Protein AF-A0A9E2U6V6-F1 (afdb_monomer)

Nearest PDB structures (foldseek):
  2zzi-assembly1_A  TM=6.649E-01  e=5.339E-06  Thermus thermophilus HB8
  6cqs-assembly1_A  TM=6.824E-01  e=3.910E-05  Sediminispirochaeta smaragdinae DSM 11293
  3f9o-assembly1_A  TM=6.662E-01  e=7.925E-05  Aeromonas hydrophila
  3fai-assembly1_A  TM=6.868E-01  e=2.077E-04  Aeromonas hydrophila
  4bp0-assembly1_A  TM=6.871E-01  e=2.077E-04  Pseudomonas aeruginosa

Solvent-accessible surface area (backbone atoms only — not comparable to full-atom values): 8794 Å² total; per-residue (Å²): 118,48,77,81,46,98,54,32,34,38,42,67,21,70,45,91,84,59,54,95,86,51,95,63,74,53,60,32,34,23,39,39,38,51,56,90,96,45,32,37,30,35,37,36,40,56,89,66,77,93,54,71,30,32,40,60,27,31,85,83,41,40,73,40,43,79,77,66,83,48,54,74,49,92,67,71,58,89,77,44,44,81,38,69,26,48,51,95,75,26,31,26,37,41,28,72,92,70,28,27,34,39,34,33,83,51,28,39,68,73,33,40,68,62,74,83,76,30,77,92,39,83,56,24,67,52,36,53,56,55,54,69,78,50,86,46,55,36,33,41,30,26,32,56,72,76,47,37,43,68,53,51,53,63,39,74,105

Secondary structure (DSSP, 8-state):
-EEEETTEEEEEEE-TT--TTSSS-SEEEEEEEEETTEEEEES--SSPPP-SEEE-SSTTTTTTHHHHTPPBPSSPPTT-EEEE-SSTT-EEEEEGGGTEEEEEEEEETTBPPPGGG-TT-TTHHHHHHHGGGS---EEEEEES--EEHHHHHHHT-

Mean predicted aligned error: 3.19 Å

Foldseek 3Di:
DAAPDVFKDKDKDFQPPDDPVDPADRIWMKMWGDDPNFIEIELDEPPDDDGQEYEYQAPVSCHCVVVNPHHHDPDDDPQWDWFDALDRRGTWIQRQVQLEIEGEQCAAQLAGDDCVVCPVPNCSLVSLVVCVVRRRQWYHYRHHDIDGPVSSVVRSD

Radius of gyration: 14.71 Å; Cα contacts (8 Å, |Δi|>4): 318; chains: 1; bounding box: 38×29×39 Å

Sequence (157 aa):
MDEIRPGLWTWTGEHPEWTPEMTWGPEVRSYAVQIEDERYLFDPVEPAPRADGILLTVPWHRRAADDLGIEILDDPPAGIEARPGFFPEERAYWLPQFEAIVLGDAFMDGNAPPFEWANDDPDAPKRLRALLELPFTLVLPTHGDVTDRASFEASIS

Structure (mmCIF, N/CA/C/O backbone):
data_AF-A0A9E2U6V6-F1
#
_entry.id   AF-A0A9E2U6V6-F1
#
loop_
_atom_site.group_PDB
_atom_site.id
_atom_site.type_symbol
_atom_site.label_atom_id
_atom_site.label_alt_id
_atom_site.label_comp_id
_atom_site.label_asym_id
_atom_site.label_entity_id
_atom_site.label_seq_id
_atom_site.pdbx_PDB_ins_code
_atom_site.Cartn_x
_atom_site.Cartn_y
_atom_site.Cartn_z
_atom_site.occupancy
_atom_site.B_iso_or_equiv
_atom_site.auth_seq_id
_atom_site.auth_comp_id
_atom_site.auth_asym_id
_atom_site.auth_atom_id
_atom_site.pdbx_PDB_model_num
ATOM 1 N N . MET A 1 1 ? 5.548 2.970 16.026 1.00 91.62 1 MET A N 1
ATOM 2 C CA . MET A 1 1 ? 4.467 3.345 15.101 1.00 91.62 1 MET A CA 1
ATOM 3 C C . MET A 1 1 ? 4.282 4.838 15.217 1.00 91.62 1 MET A C 1
ATOM 5 O O . MET A 1 1 ? 4.111 5.321 16.332 1.00 91.62 1 MET A O 1
ATOM 9 N N . ASP A 1 2 ? 4.347 5.523 14.086 1.00 96.62 2 ASP A N 1
ATOM 10 C CA . ASP A 1 2 ? 4.323 6.976 13.971 1.00 96.62 2 ASP A CA 1
ATOM 11 C C . ASP A 1 2 ? 3.102 7.400 13.156 1.00 96.62 2 ASP A C 1
ATOM 13 O O . ASP A 1 2 ? 2.734 6.745 12.179 1.00 96.62 2 ASP A O 1
ATOM 17 N N . GLU A 1 3 ? 2.439 8.471 13.581 1.00 97.75 3 GLU A N 1
ATOM 18 C CA . GLU A 1 3 ? 1.275 9.015 12.880 1.00 97.75 3 GLU A CA 1
ATOM 19 C C . GLU A 1 3 ? 1.734 9.953 11.758 1.00 97.75 3 GLU A C 1
ATOM 21 O O . GLU A 1 3 ? 2.453 10.919 12.009 1.00 97.75 3 GLU A O 1
ATOM 26 N N . ILE A 1 4 ? 1.324 9.666 10.519 1.00 97.94 4 ILE A N 1
ATOM 27 C CA . ILE A 1 4 ? 1.662 10.476 9.337 1.00 97.94 4 ILE A CA 1
ATOM 28 C C . ILE A 1 4 ? 0.608 11.566 9.124 1.00 97.94 4 ILE A C 1
ATOM 30 O O . ILE A 1 4 ? 0.924 12.718 8.824 1.00 97.94 4 ILE A O 1
ATOM 34 N N . ARG A 1 5 ? -0.666 11.190 9.269 1.00 97.94 5 ARG A N 1
ATOM 35 C CA . ARG A 1 5 ? -1.843 12.070 9.259 1.00 97.94 5 ARG A CA 1
ATOM 36 C C . ARG A 1 5 ? -2.816 11.559 10.326 1.00 97.94 5 ARG A C 1
ATOM 38 O O . ARG A 1 5 ? -2.761 10.370 10.622 1.00 97.94 5 ARG A O 1
ATOM 45 N N . PRO A 1 6 ? -3.718 12.392 10.877 1.00 97.94 6 PRO A N 1
ATOM 46 C CA . PRO A 1 6 ? -4.707 11.927 11.847 1.00 97.94 6 PRO A CA 1
ATOM 47 C C . PRO A 1 6 ? -5.485 10.720 11.316 1.00 97.94 6 PRO A C 1
ATOM 49 O O . PRO A 1 6 ? -6.214 10.867 10.336 1.00 97.94 6 PRO A O 1
ATOM 52 N N . GLY A 1 7 ? -5.319 9.545 11.928 1.00 98.00 7 GLY A N 1
ATOM 53 C CA . GLY A 1 7 ? -5.957 8.307 11.456 1.00 98.00 7 GLY A CA 1
ATOM 54 C C . GLY A 1 7 ? -5.140 7.452 10.475 1.00 98.00 7 GLY A C 1
ATOM 55 O O . GLY A 1 7 ? -5.653 6.439 10.007 1.00 98.00 7 GLY A O 1
ATOM 56 N N . LEU A 1 8 ? -3.905 7.834 10.144 1.00 98.69 8 LEU A N 1
ATOM 57 C CA . LEU A 1 8 ? -2.990 7.098 9.265 1.00 98.69 8 LEU A CA 1
ATOM 58 C C . LEU A 1 8 ? -1.617 6.984 9.930 1.00 98.69 8 LEU A C 1
ATOM 60 O O . LEU A 1 8 ? -0.948 7.989 10.184 1.00 98.69 8 LEU A O 1
ATOM 64 N N . TRP A 1 9 ? -1.163 5.753 10.133 1.00 98.62 9 TRP A N 1
ATOM 65 C CA . TRP A 1 9 ? 0.096 5.451 10.807 1.00 98.62 9 TRP A CA 1
ATOM 66 C C . TRP A 1 9 ? 1.011 4.572 9.966 1.00 98.62 9 TRP A C 1
ATOM 68 O O . TRP A 1 9 ? 0.559 3.838 9.089 1.00 98.62 9 TRP A O 1
ATOM 78 N N . THR A 1 10 ? 2.299 4.607 10.297 1.00 98.50 10 THR A N 1
ATOM 79 C CA . THR A 1 10 ? 3.321 3.712 9.752 1.00 98.50 10 THR A CA 1
ATOM 80 C C . THR A 1 10 ? 4.204 3.129 10.847 1.00 98.50 10 THR A C 1
ATOM 82 O O . THR A 1 10 ? 4.391 3.720 11.913 1.00 98.50 10 THR A O 1
ATOM 85 N N . TRP A 1 11 ? 4.758 1.953 10.592 1.00 97.94 11 TRP A N 1
ATOM 86 C CA . TRP A 1 11 ? 5.864 1.389 11.353 1.00 97.94 11 TRP A CA 1
ATOM 87 C C . TRP A 1 11 ? 6.729 0.541 10.427 1.00 97.94 11 TRP A C 1
ATOM 89 O O . TRP A 1 11 ? 6.302 0.181 9.329 1.00 97.94 11 TRP A O 1
ATOM 99 N N . THR A 1 12 ? 7.946 0.254 10.874 1.00 96.88 12 THR A N 1
ATOM 100 C CA . THR A 1 12 ? 8.873 -0.628 10.173 1.00 96.88 12 THR A CA 1
ATOM 101 C C . THR A 1 12 ? 9.200 -1.852 11.014 1.00 96.88 12 THR A C 1
ATOM 103 O O . THR A 1 12 ? 9.003 -1.862 12.234 1.00 96.88 12 THR A O 1
ATOM 106 N N . GLY A 1 13 ? 9.682 -2.888 10.339 1.00 95.06 13 GLY A N 1
ATOM 107 C CA . GLY A 1 13 ? 10.178 -4.122 10.927 1.00 95.06 13 GLY A CA 1
ATOM 108 C C . GLY A 1 13 ? 11.091 -4.848 9.943 1.00 95.06 13 GLY A C 1
ATOM 109 O O . GLY A 1 13 ? 11.202 -4.465 8.778 1.00 95.06 13 GLY A O 1
ATOM 110 N N . GLU A 1 14 ? 11.771 -5.883 10.422 1.00 93.88 14 GLU A N 1
ATOM 111 C CA . GLU A 1 14 ? 12.642 -6.705 9.583 1.00 93.88 14 GLU A CA 1
ATOM 112 C C . GLU A 1 14 ? 11.806 -7.656 8.716 1.00 93.88 14 GLU A C 1
ATOM 114 O O . GLU A 1 14 ? 10.875 -8.306 9.198 1.00 93.88 14 GLU A O 1
ATOM 119 N N . HIS A 1 15 ? 12.123 -7.733 7.425 1.00 92.19 15 HIS A N 1
ATOM 120 C CA . HIS A 1 15 ? 11.482 -8.658 6.505 1.00 92.19 15 HIS A CA 1
ATOM 121 C C . HIS A 1 15 ? 11.849 -10.100 6.900 1.00 92.19 15 HIS A C 1
ATOM 123 O O . HIS A 1 15 ? 13.034 -10.438 6.927 1.00 92.19 15 HIS A O 1
ATOM 129 N N . PRO A 1 16 ? 10.864 -10.982 7.155 1.00 89.06 16 PRO A N 1
ATOM 130 C CA . PRO A 1 16 ? 11.101 -12.282 7.794 1.00 89.06 16 PRO A CA 1
ATOM 131 C C . PRO A 1 16 ? 11.978 -13.228 6.965 1.00 89.06 16 PRO A C 1
ATOM 133 O O . PRO A 1 16 ? 12.662 -14.087 7.515 1.00 89.06 16 PRO A O 1
ATOM 136 N N . GLU A 1 17 ? 11.968 -13.066 5.642 1.00 88.88 17 GLU A N 1
ATOM 137 C CA . GLU A 1 17 ? 12.773 -13.871 4.714 1.00 88.88 17 GLU A CA 1
ATOM 138 C C . GLU A 1 17 ? 14.030 -13.147 4.206 1.00 88.88 17 GLU A C 1
ATOM 140 O O . GLU A 1 17 ? 14.691 -13.638 3.290 1.00 88.88 17 GLU A O 1
ATOM 145 N N . TRP A 1 18 ? 14.359 -11.965 4.744 1.00 92.50 18 TRP A N 1
ATOM 146 C CA . TRP A 1 18 ? 15.524 -11.226 4.264 1.00 92.50 18 TRP A CA 1
ATOM 147 C C . TRP A 1 18 ? 16.830 -11.948 4.584 1.00 92.50 18 TRP A C 1
ATOM 149 O O . TRP A 1 18 ? 17.001 -12.563 5.637 1.00 92.50 18 TRP A O 1
ATOM 159 N N . THR A 1 19 ? 17.788 -11.834 3.666 1.00 90.81 19 THR A N 1
ATOM 160 C CA . THR A 1 19 ? 19.157 -12.308 3.869 1.00 90.81 19 THR A CA 1
ATOM 161 C C . THR A 1 19 ? 20.159 -11.259 3.383 1.00 90.81 19 THR A C 1
ATOM 163 O O . THR A 1 19 ? 19.845 -10.505 2.460 1.00 90.81 19 THR A O 1
ATOM 166 N N . PRO A 1 20 ? 21.403 -11.249 3.901 1.00 90.75 20 PRO A N 1
ATOM 167 C CA . PRO A 1 20 ? 22.446 -10.327 3.440 1.00 90.75 20 PRO A CA 1
ATOM 168 C C . PRO A 1 20 ? 22.825 -10.440 1.953 1.00 90.75 20 PRO A C 1
ATOM 170 O O . PRO A 1 20 ? 23.585 -9.611 1.461 1.00 90.75 20 PRO A O 1
ATOM 173 N N . GLU A 1 21 ? 22.361 -11.478 1.251 1.00 91.50 21 GLU A N 1
ATOM 174 C CA . GLU A 1 21 ? 22.604 -11.686 -0.181 1.00 91.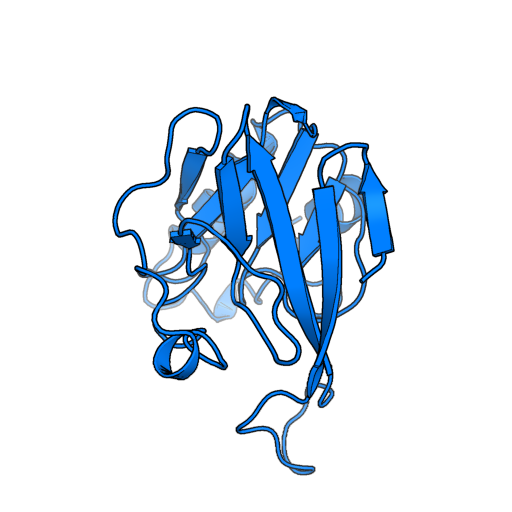50 21 GLU A CA 1
ATOM 175 C C . GLU A 1 21 ? 21.609 -10.917 -1.068 1.00 91.50 21 GLU A C 1
ATOM 177 O O . GLU A 1 21 ? 21.845 -10.760 -2.267 1.00 91.50 21 GLU A O 1
ATOM 182 N N . MET A 1 22 ? 20.503 -10.434 -0.494 1.00 86.56 22 MET A N 1
ATOM 183 C CA . MET A 1 22 ? 19.489 -9.662 -1.209 1.00 86.56 22 MET A CA 1
ATOM 184 C C . MET A 1 22 ? 19.972 -8.235 -1.491 1.00 86.56 22 MET A C 1
ATOM 186 O O . MET A 1 22 ? 20.742 -7.646 -0.734 1.00 86.56 22 MET A O 1
ATOM 190 N N . THR A 1 23 ? 19.518 -7.664 -2.607 1.00 82.06 23 THR A N 1
ATOM 191 C CA . THR A 1 23 ? 19.952 -6.335 -3.077 1.00 82.06 23 THR A CA 1
ATOM 192 C C . THR A 1 23 ? 19.196 -5.173 -2.433 1.00 82.06 23 THR A C 1
ATOM 194 O O . THR A 1 23 ? 19.578 -4.023 -2.631 1.00 82.06 23 THR A O 1
ATOM 197 N N . TRP A 1 24 ? 18.127 -5.468 -1.696 1.00 82.94 24 TRP A N 1
ATOM 198 C CA . TRP A 1 24 ? 17.304 -4.525 -0.940 1.00 82.94 24 TRP A CA 1
ATOM 199 C C . TRP A 1 24 ? 17.549 -4.703 0.567 1.00 82.94 24 TRP A C 1
ATOM 201 O O . TRP A 1 24 ? 18.026 -5.751 1.009 1.00 82.94 24 TRP A O 1
ATOM 211 N N . GLY A 1 25 ? 17.299 -3.655 1.357 1.00 85.62 25 GLY A N 1
ATOM 212 C CA . GLY A 1 25 ? 17.576 -3.647 2.799 1.00 85.62 25 GLY A CA 1
ATOM 213 C C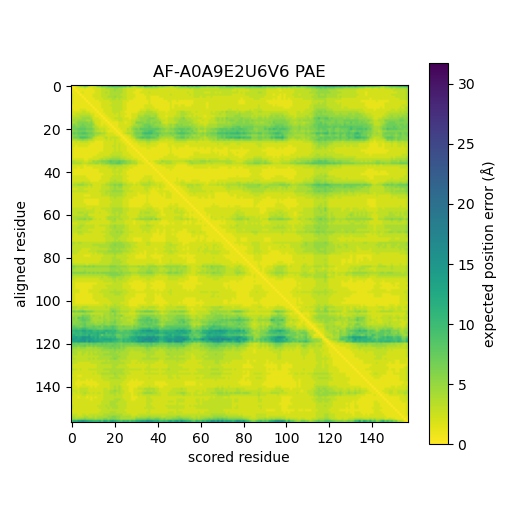 . GLY A 1 25 ? 16.599 -4.505 3.620 1.00 85.62 25 GLY A C 1
ATOM 214 O O . GLY A 1 25 ? 15.498 -4.774 3.158 1.00 85.62 25 GLY A O 1
ATOM 215 N N . PRO A 1 26 ? 16.958 -4.906 4.854 1.00 91.38 26 PRO A N 1
ATOM 216 C CA . PRO A 1 26 ? 16.106 -5.758 5.692 1.00 91.38 26 PRO A CA 1
ATOM 217 C C . PRO A 1 26 ? 14.804 -5.088 6.129 1.00 91.38 26 PRO A C 1
ATOM 219 O O . PRO A 1 26 ? 13.875 -5.773 6.539 1.00 91.38 26 PRO A O 1
ATOM 222 N N . GLU A 1 27 ? 14.740 -3.759 6.101 1.00 94.44 27 GLU A N 1
ATOM 223 C CA . GLU A 1 27 ? 13.600 -3.013 6.610 1.00 94.44 27 GLU A CA 1
ATOM 224 C C . GLU A 1 27 ? 12.446 -2.994 5.600 1.00 94.44 27 GLU A C 1
ATOM 226 O O . GLU A 1 27 ? 12.609 -2.576 4.453 1.00 94.44 27 GLU A O 1
ATOM 231 N N . VAL A 1 28 ? 11.263 -3.400 6.060 1.00 95.75 28 VAL A N 1
ATOM 232 C CA . VAL A 1 28 ? 9.986 -3.192 5.370 1.00 95.75 28 VAL A CA 1
ATOM 233 C C . VAL A 1 28 ? 9.036 -2.384 6.225 1.00 95.75 28 VAL A C 1
ATOM 235 O O . VAL A 1 28 ? 9.129 -2.347 7.456 1.00 95.75 28 VAL A O 1
ATOM 238 N N . ARG A 1 29 ? 8.102 -1.731 5.546 1.00 96.62 29 ARG A N 1
ATOM 239 C CA . ARG A 1 29 ? 7.164 -0.789 6.129 1.00 96.62 29 ARG A CA 1
ATOM 240 C C . ARG A 1 29 ? 5.735 -1.289 5.992 1.00 96.62 29 ARG A C 1
ATOM 242 O O . ARG A 1 29 ? 5.336 -1.824 4.962 1.00 96.62 29 ARG A O 1
ATOM 249 N N . SER A 1 30 ? 4.964 -1.051 7.041 1.00 98.38 30 SER A N 1
ATOM 250 C CA . SER A 1 30 ? 3.535 -1.334 7.095 1.00 98.38 30 SER A CA 1
ATOM 251 C C . SER A 1 30 ? 2.760 -0.074 7.449 1.00 98.38 30 SER A C 1
ATOM 253 O O . SER A 1 30 ? 3.317 0.920 7.944 1.00 98.38 30 SER A O 1
ATOM 255 N N . TYR A 1 31 ? 1.453 -0.133 7.211 1.00 98.69 31 TYR A N 1
ATOM 256 C CA . TYR A 1 31 ? 0.551 0.985 7.447 1.00 98.69 31 TYR A CA 1
ATOM 257 C C . TYR A 1 31 ? -0.704 0.547 8.177 1.00 98.69 31 TYR A C 1
ATOM 259 O O . TYR A 1 31 ? -1.162 -0.583 8.035 1.00 98.69 31 TYR A O 1
ATOM 267 N N . ALA A 1 32 ? -1.266 1.466 8.952 1.00 98.62 32 ALA A N 1
ATOM 268 C CA . ALA A 1 32 ? -2.572 1.307 9.564 1.00 98.62 32 ALA A CA 1
ATOM 269 C C . ALA A 1 32 ? -3.423 2.519 9.214 1.00 98.62 32 ALA A C 1
ATOM 271 O O . ALA A 1 32 ? -2.939 3.651 9.282 1.00 98.62 32 ALA A O 1
ATOM 272 N N . VAL A 1 33 ? -4.688 2.284 8.890 1.00 98.56 33 VAL A N 1
ATOM 273 C CA . VAL A 1 33 ? -5.683 3.341 8.698 1.00 98.56 33 VAL A CA 1
ATOM 274 C C . VAL A 1 33 ? -6.859 3.123 9.626 1.00 98.56 33 VAL A C 1
ATOM 276 O O . VAL A 1 33 ? -7.283 1.990 9.842 1.00 98.56 33 VAL A O 1
ATOM 279 N N . GLN A 1 34 ? -7.375 4.217 10.169 1.00 98.31 34 GLN A N 1
ATOM 280 C CA . GLN A 1 34 ? -8.634 4.258 10.893 1.00 98.31 34 GLN A CA 1
ATOM 281 C C . GLN A 1 34 ? -9.712 4.782 9.945 1.00 98.31 34 GLN A C 1
ATOM 283 O O . GLN A 1 34 ? -9.632 5.928 9.496 1.00 98.31 34 GLN A O 1
ATOM 288 N N . ILE A 1 35 ? -10.715 3.954 9.666 1.00 96.50 35 ILE A N 1
ATOM 289 C CA . ILE A 1 35 ? -11.919 4.341 8.933 1.00 96.50 35 ILE A CA 1
ATOM 290 C C . ILE A 1 35 ? -13.084 4.216 9.904 1.00 96.50 35 ILE A C 1
ATOM 292 O O . ILE A 1 35 ? -13.373 3.127 10.391 1.00 96.50 35 ILE A O 1
ATOM 296 N N . GLU A 1 36 ? -13.721 5.344 10.216 1.00 93.44 36 GLU A N 1
ATOM 297 C CA . GLU A 1 36 ? -14.717 5.417 11.292 1.00 93.44 36 GLU A CA 1
ATOM 298 C C . GLU A 1 36 ? -14.159 4.800 12.594 1.00 93.44 36 GLU A C 1
ATOM 300 O O . GLU A 1 36 ? -13.122 5.250 13.091 1.00 93.44 36 GLU A O 1
ATOM 305 N N . ASP A 1 37 ? -14.802 3.760 13.124 1.00 94.62 37 ASP A N 1
ATOM 306 C CA . ASP A 1 37 ? -14.410 3.078 14.360 1.00 94.62 37 ASP A CA 1
ATOM 307 C C . ASP A 1 37 ? -13.564 1.806 14.124 1.00 94.62 37 ASP A C 1
ATOM 309 O O . ASP A 1 37 ? -13.118 1.186 15.090 1.00 94.62 37 ASP A O 1
ATOM 313 N N . GLU A 1 38 ? -13.248 1.464 12.870 1.00 98.00 38 GLU A N 1
ATOM 314 C CA . GLU A 1 38 ? -12.480 0.269 12.493 1.00 98.00 38 GLU A CA 1
ATOM 315 C C . GLU A 1 38 ? -11.057 0.595 12.021 1.00 98.00 38 GLU A C 1
ATOM 317 O O . GLU A 1 38 ? -10.782 1.653 11.440 1.00 98.00 38 GLU A O 1
ATOM 322 N N . ARG A 1 39 ? -10.131 -0.340 12.253 1.00 98.38 39 ARG A N 1
ATOM 323 C CA . ARG A 1 39 ? -8.738 -0.225 11.818 1.00 98.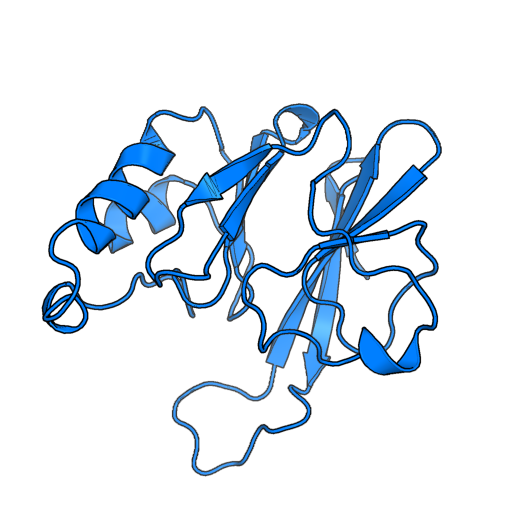38 39 ARG A CA 1
ATOM 324 C C . ARG A 1 39 ? -8.360 -1.318 10.834 1.00 98.38 39 ARG A C 1
ATOM 326 O O . ARG A 1 39 ? -8.576 -2.496 11.095 1.00 98.38 39 ARG A O 1
ATOM 333 N N . TYR A 1 40 ? -7.656 -0.925 9.780 1.00 98.75 40 TYR A N 1
ATOM 334 C CA . TYR A 1 40 ? -7.160 -1.828 8.746 1.00 98.75 40 TYR A CA 1
ATOM 335 C C . TYR A 1 40 ? -5.645 -1.719 8.613 1.00 98.75 40 TYR A C 1
ATOM 337 O O . TYR A 1 40 ? -5.105 -0.611 8.673 1.00 98.75 40 TYR A O 1
ATOM 345 N N . LEU A 1 41 ? -4.961 -2.855 8.455 1.00 98.81 41 LEU A N 1
ATOM 346 C CA . LEU A 1 41 ? -3.511 -2.904 8.242 1.00 98.81 41 LEU A CA 1
ATOM 347 C C . LEU A 1 41 ? -3.182 -3.216 6.788 1.00 98.81 41 LEU A C 1
ATOM 349 O O . LEU A 1 41 ? -3.858 -4.028 6.162 1.00 98.81 41 LEU A O 1
ATOM 353 N N . PHE A 1 42 ? -2.092 -2.635 6.303 1.00 98.62 42 PHE A N 1
ATOM 354 C CA . PHE A 1 42 ? -1.480 -2.987 5.029 1.00 98.62 42 PHE A CA 1
ATOM 355 C C . PHE A 1 42 ? -0.160 -3.706 5.281 1.00 98.62 42 PHE A C 1
ATOM 357 O O . PHE A 1 42 ? 0.703 -3.163 5.978 1.00 98.62 42 PHE A O 1
ATOM 364 N N . ASP A 1 43 ? -0.038 -4.913 4.723 1.00 97.94 43 ASP A N 1
ATOM 365 C CA . ASP A 1 43 ? 1.169 -5.752 4.741 1.00 97.94 43 ASP A CA 1
ATOM 366 C C . ASP A 1 43 ? 1.900 -5.795 6.099 1.00 97.94 43 ASP A C 1
ATOM 368 O O . ASP A 1 43 ? 3.069 -5.394 6.181 1.00 97.94 43 ASP A O 1
ATOM 372 N N . PRO A 1 44 ? 1.233 -6.205 7.194 1.00 98.12 44 PRO A N 1
ATOM 373 C CA . PRO A 1 44 ? 1.741 -5.999 8.543 1.00 98.12 44 PRO A CA 1
ATOM 374 C C . PRO A 1 44 ? 3.045 -6.761 8.813 1.00 98.12 44 PRO A C 1
ATOM 376 O O . PRO A 1 44 ? 3.150 -7.967 8.590 1.00 98.12 44 PRO A O 1
ATOM 379 N N . VAL A 1 45 ? 4.017 -6.047 9.377 1.00 97.12 45 VAL A N 1
ATOM 380 C CA . VAL A 1 45 ? 5.233 -6.585 9.998 1.00 97.12 45 VAL A CA 1
ATOM 381 C C . VAL A 1 45 ? 5.144 -6.471 11.520 1.00 97.12 45 VAL A C 1
ATOM 383 O O . VAL A 1 45 ? 4.392 -5.649 12.049 1.00 97.12 45 VAL A O 1
ATOM 386 N N . GLU A 1 46 ? 5.900 -7.291 12.246 1.00 94.62 46 GLU A N 1
ATOM 387 C CA . GLU A 1 46 ? 5.960 -7.186 13.701 1.00 94.62 46 GLU A CA 1
ATOM 388 C C . GLU A 1 46 ? 6.746 -5.946 14.179 1.00 94.62 46 GLU A C 1
ATOM 390 O O . GLU A 1 46 ? 7.750 -5.576 13.567 1.00 94.62 46 GLU A O 1
ATOM 395 N N . PRO A 1 47 ? 6.344 -5.329 15.310 1.00 93.56 47 PRO A N 1
ATOM 396 C CA . PRO A 1 47 ? 5.105 -5.577 16.048 1.00 93.56 47 PRO A CA 1
ATOM 397 C C . PRO A 1 47 ? 3.898 -4.930 15.346 1.00 93.56 47 PRO A C 1
ATOM 399 O O . PRO A 1 47 ? 3.924 -3.739 15.039 1.00 93.56 47 PRO A O 1
ATOM 402 N N . ALA A 1 48 ? 2.809 -5.682 15.162 1.00 95.06 48 ALA A N 1
ATOM 403 C CA . ALA A 1 48 ? 1.591 -5.159 14.542 1.00 95.06 48 ALA A CA 1
ATOM 404 C C . ALA A 1 48 ? 0.556 -4.717 15.600 1.00 95.06 48 ALA A C 1
ATOM 406 O O . ALA A 1 48 ? 0.353 -5.409 16.605 1.00 95.06 48 ALA A O 1
ATOM 407 N N . PRO A 1 49 ? -0.122 -3.571 15.412 1.00 94.94 49 PRO A N 1
ATOM 408 C CA . PRO A 1 49 ? -1.204 -3.155 16.297 1.00 94.94 49 PRO A CA 1
ATOM 409 C C . PRO A 1 49 ? -2.451 -4.031 16.092 1.00 94.94 49 PRO A C 1
ATOM 411 O O . PRO A 1 49 ? -2.636 -4.646 15.047 1.00 94.94 49 PRO A O 1
ATOM 414 N N . ARG A 1 50 ? -3.368 -4.028 17.069 1.00 95.62 50 ARG A N 1
ATOM 415 C CA . ARG A 1 50 ? -4.706 -4.613 16.877 1.00 95.62 50 ARG A CA 1
ATOM 416 C C . ARG A 1 50 ? -5.426 -3.906 15.727 1.00 95.62 50 ARG A C 1
ATOM 418 O O . ARG A 1 50 ? -5.396 -2.672 15.682 1.00 95.62 50 ARG A O 1
ATOM 425 N N . ALA A 1 51 ? -6.110 -4.683 14.896 1.00 98.06 51 ALA A N 1
ATOM 426 C CA . ALA A 1 51 ? -6.934 -4.231 13.785 1.00 98.06 51 ALA A CA 1
ATOM 427 C C . ALA A 1 51 ? -8.130 -5.166 13.568 1.00 98.06 51 ALA A C 1
ATOM 429 O O . ALA A 1 51 ? -8.206 -6.230 14.187 1.00 98.06 51 ALA A O 1
ATOM 430 N N . ASP A 1 52 ? -9.036 -4.739 12.698 1.00 98.44 52 ASP A N 1
ATOM 431 C CA . ASP A 1 52 ? -10.276 -5.424 12.342 1.00 98.44 52 ASP A CA 1
ATOM 432 C C . ASP A 1 52 ? -10.162 -6.132 10.978 1.00 98.44 52 ASP A C 1
ATOM 434 O O . ASP A 1 52 ? -10.915 -7.061 10.706 1.00 98.44 52 ASP A O 1
ATOM 438 N N . GLY A 1 53 ? -9.164 -5.772 10.161 1.00 98.56 53 GLY A N 1
ATOM 439 C CA . GLY A 1 53 ? -8.835 -6.475 8.921 1.00 98.56 53 GLY A CA 1
ATOM 440 C C . GLY A 1 53 ? -7.434 -6.164 8.390 1.00 98.56 53 GLY A C 1
ATOM 441 O O . GLY A 1 53 ? -6.811 -5.160 8.752 1.00 98.56 53 GLY A O 1
ATOM 442 N N . ILE A 1 54 ? -6.936 -7.038 7.519 1.00 98.81 54 ILE A N 1
ATOM 443 C CA . ILE A 1 54 ? -5.654 -6.905 6.820 1.00 98.81 54 ILE A CA 1
ATOM 444 C C . ILE A 1 54 ? -5.908 -6.863 5.316 1.00 98.81 54 ILE A C 1
ATOM 446 O O . ILE A 1 54 ? -6.665 -7.665 4.780 1.00 98.81 54 ILE A O 1
ATOM 450 N N . LEU A 1 55 ? -5.227 -5.953 4.631 1.00 98.69 55 LEU A N 1
ATOM 451 C CA . LEU A 1 55 ? -5.189 -5.852 3.181 1.00 98.69 55 LEU A CA 1
ATOM 452 C C . LEU A 1 55 ? -3.759 -6.089 2.711 1.00 98.69 55 LEU A C 1
ATOM 454 O O . LEU A 1 55 ? -2.833 -5.413 3.158 1.00 98.69 55 LEU A O 1
ATOM 458 N N . LEU A 1 56 ? -3.581 -7.045 1.803 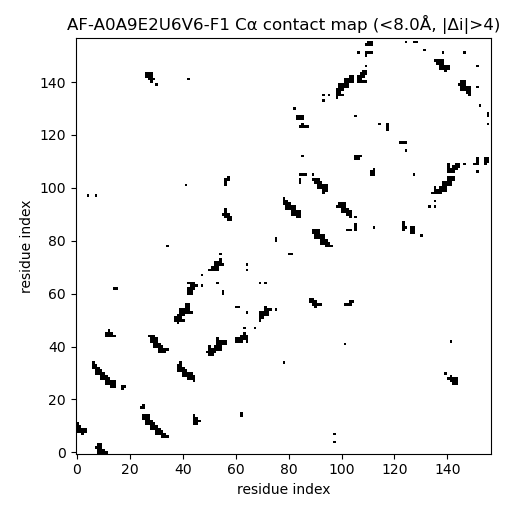1.00 98.56 56 LEU A N 1
ATOM 459 C CA . LEU A 1 56 ? -2.278 -7.309 1.201 1.00 98.56 56 LEU A CA 1
ATOM 460 C C . LEU A 1 56 ? -2.132 -6.545 -0.114 1.00 98.56 56 LEU A C 1
ATOM 462 O O . LEU A 1 56 ? -3.066 -6.540 -0.924 1.00 98.56 56 LEU A O 1
ATOM 466 N N . THR A 1 57 ? -0.987 -5.902 -0.341 1.00 97.75 57 THR A N 1
ATOM 467 C CA . THR A 1 57 ? -0.670 -5.310 -1.653 1.00 97.75 57 THR A CA 1
ATOM 468 C C . THR A 1 57 ? -0.283 -6.386 -2.662 1.00 97.75 57 THR A C 1
ATOM 470 O O . THR A 1 57 ? -0.640 -6.263 -3.826 1.00 97.75 57 THR A O 1
ATOM 473 N N . VAL A 1 58 ? 0.344 -7.480 -2.223 1.00 95.38 58 VAL A N 1
ATOM 474 C CA . VAL A 1 58 ? 0.618 -8.690 -3.020 1.00 95.38 58 VAL A CA 1
ATOM 475 C C . VAL A 1 58 ? 0.434 -9.949 -2.165 1.00 95.38 58 VAL A C 1
ATOM 477 O O . VAL A 1 58 ? 0.650 -9.899 -0.951 1.00 95.38 58 VAL A O 1
ATOM 480 N N . PRO A 1 59 ? 0.081 -11.110 -2.750 1.00 94.19 59 PRO A N 1
ATOM 481 C CA . PRO A 1 59 ? -0.217 -12.321 -1.980 1.00 94.19 59 PRO A CA 1
ATOM 482 C C . PRO A 1 59 ? 0.920 -12.819 -1.083 1.00 94.19 59 PRO A C 1
ATOM 484 O O . PRO A 1 59 ? 0.648 -13.470 -0.078 1.00 94.19 59 PR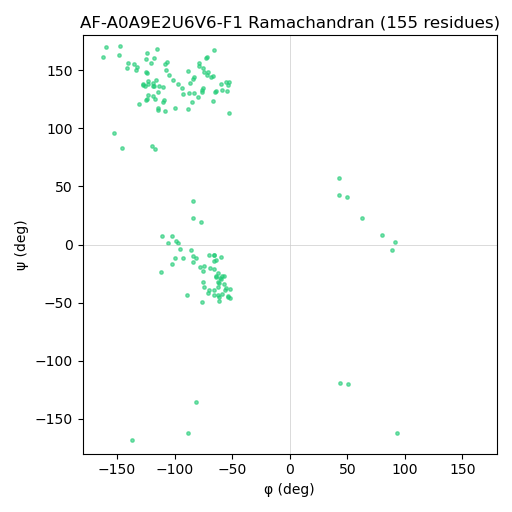O A O 1
ATOM 487 N N . TRP A 1 60 ? 2.179 -12.527 -1.424 1.00 92.69 60 TRP A N 1
ATOM 488 C CA . TRP A 1 60 ? 3.359 -12.925 -0.645 1.00 92.69 60 TRP A CA 1
ATOM 489 C C . TRP A 1 60 ? 3.719 -11.951 0.485 1.00 92.69 60 TRP A C 1
ATOM 491 O O . TRP A 1 60 ? 4.566 -12.271 1.313 1.00 92.69 60 TRP A O 1
ATOM 501 N N . HIS A 1 61 ? 3.031 -10.813 0.625 1.00 95.50 61 HIS A N 1
ATOM 502 C CA . HIS A 1 61 ? 3.223 -9.891 1.754 1.00 95.50 61 HIS A CA 1
ATOM 503 C C . HIS A 1 61 ? 2.564 -10.356 3.059 1.00 95.50 61 HIS A C 1
ATOM 505 O O . HIS A 1 61 ? 2.373 -9.555 3.975 1.00 95.50 61 HIS A O 1
ATOM 511 N N . ARG A 1 62 ? 2.248 -11.653 3.182 1.00 95.00 62 ARG A N 1
ATOM 512 C CA . ARG A 1 62 ? 1.596 -12.209 4.375 1.00 95.00 62 ARG A CA 1
ATOM 513 C C . ARG A 1 62 ? 2.378 -11.863 5.634 1.00 95.00 62 ARG A C 1
ATOM 515 O O . ARG A 1 62 ? 1.763 -11.377 6.566 1.00 95.00 62 ARG A O 1
ATOM 522 N N . ARG A 1 63 ? 3.712 -11.987 5.638 1.00 93.69 63 ARG A N 1
ATOM 523 C CA . ARG A 1 63 ? 4.581 -11.533 6.746 1.00 93.69 63 ARG A CA 1
ATOM 524 C C . ARG A 1 63 ? 3.989 -11.917 8.112 1.00 93.69 63 ARG A C 1
ATOM 526 O O . ARG A 1 63 ? 3.772 -13.097 8.351 1.00 93.69 63 ARG A O 1
ATOM 533 N N . ALA A 1 64 ? 3.687 -10.942 8.976 1.00 96.06 64 ALA A N 1
ATOM 534 C CA . ALA A 1 64 ? 3.097 -11.201 10.285 1.00 96.06 64 ALA A CA 1
ATOM 535 C C . ALA A 1 64 ? 1.605 -11.580 10.216 1.00 96.06 64 ALA A C 1
ATOM 537 O O . ALA A 1 64 ? 1.084 -12.140 11.171 1.00 96.06 64 ALA A O 1
ATOM 538 N N . ALA A 1 65 ? 0.896 -11.294 9.117 1.00 96.56 65 ALA A N 1
ATOM 539 C CA . ALA A 1 65 ? -0.548 -11.504 8.975 1.00 96.56 65 ALA A CA 1
ATOM 540 C C . ALA A 1 65 ? -1.001 -12.925 9.334 1.00 96.56 65 ALA A C 1
ATOM 542 O O . ALA A 1 65 ? -2.049 -13.077 9.961 1.00 96.56 65 ALA A O 1
ATOM 543 N N . ASP A 1 66 ? -0.208 -13.941 8.985 1.00 94.81 66 ASP A N 1
ATOM 544 C CA . ASP A 1 66 ? -0.529 -15.346 9.265 1.00 94.81 66 ASP A CA 1
ATOM 545 C C . ASP A 1 66 ? -0.598 -15.668 10.764 1.00 94.81 66 ASP A C 1
ATOM 547 O O . ASP A 1 66 ? -1.374 -16.533 11.174 1.00 94.81 66 ASP A O 1
ATOM 551 N N . ASP A 1 67 ? 0.140 -14.923 11.586 1.00 95.62 67 ASP A N 1
ATOM 552 C CA . ASP A 1 67 ? 0.256 -15.157 13.026 1.00 95.62 67 ASP A CA 1
ATOM 553 C C . ASP A 1 67 ? -0.638 -14.224 13.866 1.00 95.62 67 ASP A C 1
ATOM 555 O O . ASP A 1 67 ? -0.838 -14.456 15.061 1.00 95.62 67 ASP A O 1
ATOM 559 N N . LEU A 1 68 ? -1.227 -13.183 13.262 1.00 96.25 68 LEU A N 1
ATOM 560 C CA . LEU A 1 68 ? -2.020 -12.178 13.987 1.00 96.25 68 LEU A CA 1
ATOM 561 C C . LEU A 1 68 ? -3.436 -12.641 14.352 1.00 96.25 68 LEU A C 1
ATOM 563 O O . LEU A 1 68 ? -4.065 -12.040 15.225 1.00 96.25 68 LEU A O 1
ATOM 567 N N . GLY A 1 69 ? -3.962 -13.675 13.688 1.00 97.06 69 GLY A N 1
ATOM 568 C CA . GLY A 1 69 ? -5.355 -14.105 13.865 1.00 97.06 69 GLY A CA 1
ATOM 569 C C . GLY A 1 69 ? -6.385 -13.041 13.454 1.00 97.06 69 GLY A C 1
ATOM 570 O O . GLY A 1 69 ? -7.514 -13.062 13.944 1.00 97.06 69 GLY A O 1
ATOM 571 N N . ILE A 1 70 ? -5.986 -12.106 12.587 1.00 98.06 70 ILE A N 1
ATOM 572 C CA . ILE A 1 70 ? -6.830 -11.066 11.986 1.00 98.06 70 ILE A CA 1
ATOM 573 C C . ILE A 1 70 ? -7.183 -11.519 10.567 1.00 98.06 70 ILE A C 1
ATOM 575 O O . ILE A 1 70 ? -6.355 -12.111 9.875 1.00 98.06 70 ILE A O 1
ATOM 579 N N . GLU A 1 71 ? -8.413 -11.263 10.133 1.00 98.31 71 GLU A N 1
ATOM 580 C CA . GLU A 1 71 ? -8.869 -11.642 8.798 1.00 98.31 71 GLU A CA 1
ATOM 581 C C . GLU A 1 71 ? -8.105 -10.877 7.707 1.00 98.31 71 GLU A C 1
ATOM 583 O O . GLU A 1 71 ? -7.975 -9.653 7.763 1.00 98.31 71 GLU A O 1
ATOM 588 N N . ILE A 1 72 ? -7.612 -11.606 6.702 1.00 98.50 72 ILE A N 1
ATOM 589 C CA . ILE A 1 72 ? -7.084 -11.021 5.467 1.00 98.50 72 ILE A CA 1
ATOM 590 C C . ILE A 1 72 ? -8.257 -10.885 4.502 1.00 98.50 72 ILE A C 1
ATOM 592 O O . ILE A 1 72 ? -8.855 -11.886 4.113 1.00 98.50 72 ILE A O 1
ATOM 596 N N . LEU A 1 73 ? -8.586 -9.650 4.145 1.00 98.31 73 LEU A N 1
ATOM 597 C CA . LEU A 1 73 ? -9.760 -9.316 3.354 1.00 98.31 73 LEU A CA 1
ATOM 598 C C . LEU A 1 73 ? -9.448 -9.398 1.856 1.00 98.31 73 LEU A C 1
ATOM 600 O O . LEU A 1 73 ? -8.493 -8.784 1.372 1.00 98.31 73 LEU A O 1
ATOM 604 N N . ASP A 1 74 ? -10.303 -10.095 1.108 1.00 95.62 74 ASP A N 1
ATOM 605 C CA . ASP A 1 74 ? -10.250 -10.100 -0.358 1.00 95.62 74 ASP A CA 1
ATOM 606 C C . ASP A 1 74 ? -10.708 -8.746 -0.930 1.00 95.62 74 ASP A C 1
ATOM 608 O O . ASP A 1 74 ? -10.074 -8.187 -1.829 1.00 95.62 74 ASP A O 1
ATOM 612 N N . ASP A 1 75 ? -11.765 -8.163 -0.364 1.00 96.94 75 ASP A N 1
ATOM 613 C CA . ASP A 1 75 ? -12.314 -6.869 -0.770 1.00 96.94 75 ASP A CA 1
ATOM 614 C C . ASP A 1 75 ? -12.051 -5.795 0.296 1.00 96.94 75 ASP A C 1
ATOM 616 O O . ASP A 1 75 ? -12.253 -6.048 1.487 1.00 96.94 75 ASP A O 1
ATOM 620 N N . PRO A 1 76 ? -11.615 -4.582 -0.094 1.00 97.50 76 PRO A N 1
ATOM 621 C CA . PRO A 1 76 ? -11.407 -3.512 0.861 1.00 97.50 76 PRO A CA 1
ATOM 622 C C . PRO A 1 76 ? -12.747 -2.983 1.397 1.00 97.50 76 PRO A C 1
ATOM 624 O O . PRO A 1 76 ? -13.743 -2.946 0.666 1.00 97.50 76 PRO A O 1
ATOM 627 N N . PRO A 1 77 ? -12.779 -2.523 2.658 1.00 97.44 77 PRO A N 1
ATOM 628 C CA . PRO A 1 77 ? -13.938 -1.847 3.227 1.00 97.44 77 PRO A CA 1
ATOM 629 C C . PRO A 1 77 ? -14.198 -0.506 2.521 1.00 97.44 77 PRO A C 1
ATOM 631 O O . PRO A 1 77 ? -13.351 0.031 1.798 1.00 97.44 77 PRO A O 1
ATOM 634 N N . ALA A 1 78 ? -15.367 0.085 2.773 1.00 97.00 78 ALA A N 1
ATOM 635 C CA . ALA A 1 78 ? -15.673 1.430 2.291 1.00 97.00 78 ALA A CA 1
ATOM 636 C C . ALA A 1 78 ? -14.609 2.441 2.761 1.00 97.00 78 ALA A C 1
ATOM 638 O O . ALA A 1 78 ? -14.148 2.388 3.895 1.00 97.00 78 ALA A O 1
ATOM 639 N N . GLY A 1 79 ? -14.218 3.371 1.886 1.00 97.19 79 GLY A N 1
ATOM 640 C CA . GLY A 1 79 ? -13.159 4.348 2.179 1.00 97.19 79 GLY A CA 1
ATOM 641 C C . GLY A 1 79 ? -11.741 3.889 1.818 1.00 97.19 79 GLY A C 1
ATOM 642 O O . GLY A 1 79 ? -10.819 4.700 1.892 1.00 97.19 79 GLY A O 1
ATOM 643 N N . ILE A 1 80 ? -11.568 2.641 1.369 1.00 98.56 80 ILE A N 1
ATOM 644 C CA . ILE A 1 80 ? -10.321 2.120 0.800 1.00 98.56 80 ILE A CA 1
ATOM 645 C C . ILE A 1 80 ? -10.625 1.576 -0.600 1.00 98.56 80 ILE A C 1
ATOM 647 O O . ILE A 1 80 ? -11.507 0.742 -0.780 1.00 98.56 80 ILE A O 1
ATOM 651 N N . GLU A 1 81 ? -9.903 2.043 -1.616 1.00 98.50 81 GLU A N 1
ATOM 652 C CA . GLU A 1 81 ? -10.134 1.639 -3.005 1.00 98.50 81 GLU A CA 1
ATOM 653 C C . GLU A 1 81 ? -8.940 0.854 -3.550 1.00 98.50 81 GLU A C 1
ATOM 655 O O . GLU A 1 81 ? -7.842 1.392 -3.684 1.00 98.50 81 GLU A O 1
ATOM 660 N N . ALA A 1 82 ? -9.154 -0.408 -3.923 1.00 98.12 82 ALA A N 1
ATOM 661 C CA . ALA A 1 82 ? -8.137 -1.192 -4.614 1.00 98.12 82 ALA A CA 1
ATOM 662 C C . ALA A 1 82 ? -8.021 -0.764 -6.087 1.00 98.12 82 ALA A C 1
ATOM 664 O O . ALA A 1 82 ? -9.016 -0.630 -6.806 1.00 98.12 82 ALA A O 1
ATOM 665 N N . ARG A 1 83 ? -6.787 -0.594 -6.554 1.00 97.62 83 ARG A N 1
ATOM 666 C CA . ARG A 1 83 ? -6.419 -0.336 -7.946 1.00 97.62 83 ARG A CA 1
ATOM 667 C C . ARG A 1 83 ? -5.426 -1.399 -8.414 1.00 97.62 83 ARG A C 1
ATOM 669 O O . ARG A 1 83 ? -4.620 -1.856 -7.608 1.00 97.62 83 ARG A O 1
ATOM 676 N N . PRO A 1 84 ? -5.446 -1.780 -9.699 1.00 95.38 84 PRO A N 1
ATOM 677 C CA . PRO A 1 84 ? -4.436 -2.677 -10.248 1.00 95.38 84 PRO A CA 1
ATOM 678 C C . PRO A 1 84 ? -3.012 -2.115 -10.096 1.00 95.38 84 PRO A C 1
ATOM 680 O O . PRO A 1 84 ? -2.781 -0.948 -10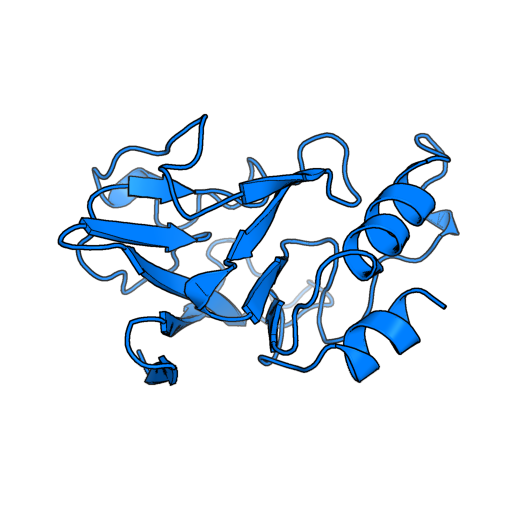.421 1.00 95.38 84 PRO A O 1
ATOM 683 N N . GLY A 1 85 ? -2.079 -2.942 -9.623 1.00 91.50 85 GLY A N 1
ATOM 684 C CA . GLY A 1 85 ? -0.652 -2.628 -9.514 1.00 91.50 85 GLY A CA 1
ATOM 685 C C . GLY A 1 85 ? 0.157 -2.958 -10.773 1.00 91.50 85 GLY A C 1
ATOM 686 O O . GLY A 1 85 ? -0.391 -3.118 -11.874 1.00 91.50 85 GLY A O 1
ATOM 687 N N . PHE A 1 86 ? 1.482 -3.047 -10.615 1.00 89.69 86 PHE A N 1
ATOM 688 C CA . PHE A 1 86 ? 2.380 -3.427 -11.706 1.00 89.69 86 PHE A CA 1
ATOM 689 C C . PHE A 1 86 ? 2.297 -4.931 -11.953 1.00 89.69 86 PHE A C 1
ATOM 691 O O . PHE A 1 86 ? 2.064 -5.343 -13.090 1.00 89.69 86 PHE A O 1
ATOM 698 N N . PHE A 1 87 ? 2.413 -5.751 -10.906 1.00 89.19 87 PHE A N 1
ATOM 699 C CA . PHE A 1 87 ? 2.308 -7.205 -11.046 1.00 89.19 87 PHE A CA 1
ATOM 700 C C . PHE A 1 87 ? 0.839 -7.665 -11.165 1.00 89.19 87 PHE A C 1
ATOM 702 O O . PHE A 1 87 ? -0.054 -6.985 -10.658 1.00 89.19 87 PHE A O 1
ATOM 709 N N . PRO A 1 88 ? 0.548 -8.810 -11.818 1.00 88.06 88 PRO A N 1
ATOM 710 C CA . PRO A 1 88 ? -0.829 -9.260 -12.063 1.00 88.06 88 PRO A CA 1
ATOM 711 C C . PRO A 1 88 ? -1.700 -9.424 -10.808 1.00 88.06 88 PRO A C 1
ATOM 713 O O . PRO A 1 88 ? -2.901 -9.173 -10.862 1.00 88.06 88 PRO A O 1
ATOM 716 N N . GLU A 1 89 ? -1.100 -9.834 -9.690 1.00 91.19 89 GLU A N 1
ATOM 717 C CA . GLU A 1 89 ? -1.783 -10.029 -8.401 1.00 91.19 89 GLU A CA 1
ATOM 718 C C . GLU A 1 89 ? -1.598 -8.840 -7.448 1.00 91.19 89 GLU A C 1
ATOM 720 O O . GLU A 1 89 ? -2.060 -8.873 -6.308 1.00 91.19 89 GLU A O 1
ATOM 725 N N . GLU A 1 90 ? -0.919 -7.785 -7.900 1.00 93.81 90 GLU A N 1
ATOM 726 C CA . GLU A 1 90 ? -0.646 -6.620 -7.077 1.00 93.81 90 GLU A CA 1
ATOM 727 C C . GLU A 1 90 ? -1.803 -5.626 -7.067 1.00 93.81 90 GLU A C 1
ATOM 729 O O . GLU A 1 90 ? -2.448 -5.335 -8.082 1.00 93.81 90 GLU A O 1
ATOM 734 N N . ARG A 1 91 ? -2.014 -5.043 -5.892 1.00 97.38 91 ARG A N 1
ATOM 735 C CA . ARG A 1 91 ? -3.021 -4.037 -5.601 1.00 97.38 91 ARG A CA 1
ATOM 736 C C . ARG A 1 91 ? -2.339 -2.812 -5.010 1.00 97.38 91 ARG A C 1
ATOM 738 O O . ARG A 1 91 ? -1.677 -2.890 -3.979 1.00 97.38 91 ARG A O 1
ATOM 745 N N . ALA A 1 92 ? -2.567 -1.667 -5.637 1.00 97.88 92 ALA A N 1
ATOM 746 C CA . ALA A 1 92 ? -2.361 -0.374 -5.006 1.00 97.88 92 ALA A CA 1
ATOM 747 C C . ALA A 1 92 ? -3.635 0.011 -4.244 1.00 97.88 92 ALA A C 1
ATOM 749 O O . ALA A 1 92 ? -4.736 -0.165 -4.770 1.00 97.88 92 ALA A O 1
ATOM 750 N N . TYR A 1 93 ? -3.518 0.568 -3.040 1.00 98.62 93 TYR A N 1
ATOM 751 C CA . TYR A 1 93 ? -4.687 1.031 -2.284 1.00 98.62 93 TYR A CA 1
ATOM 752 C C . TYR A 1 93 ? -4.738 2.548 -2.244 1.00 98.62 93 TYR A C 1
ATOM 754 O O . TYR A 1 93 ? -3.882 3.201 -1.653 1.00 98.62 93 TYR A O 1
ATOM 762 N N . TRP A 1 94 ? -5.763 3.110 -2.874 1.00 98.69 94 TRP A N 1
ATOM 763 C CA . TRP A 1 94 ? -6.089 4.523 -2.803 1.00 98.69 94 TRP A CA 1
ATOM 764 C C . TRP A 1 94 ? -6.902 4.809 -1.543 1.00 98.69 94 TRP A C 1
ATOM 766 O O . TRP A 1 94 ? -7.895 4.136 -1.262 1.00 98.69 94 TRP A O 1
ATOM 776 N N . LEU A 1 95 ? -6.475 5.826 -0.799 1.00 98.75 95 LEU A N 1
ATOM 777 C CA . LEU A 1 95 ? -7.050 6.239 0.472 1.00 98.75 95 LEU A CA 1
ATOM 778 C C . LEU A 1 95 ? -7.563 7.688 0.353 1.00 98.75 95 LEU A C 1
ATOM 780 O O . LEU A 1 95 ? -6.836 8.622 0.715 1.00 98.75 95 LEU A O 1
ATOM 784 N N . PRO A 1 96 ? -8.798 7.909 -0.149 1.00 98.44 96 PRO A N 1
ATOM 785 C CA . PRO A 1 96 ? -9.322 9.244 -0.442 1.00 98.44 96 PRO A CA 1
ATOM 786 C C . PRO A 1 96 ? -9.244 10.222 0.732 1.00 98.44 96 PRO A C 1
ATOM 788 O O . PRO A 1 96 ? -8.799 11.353 0.558 1.00 98.44 96 PRO A O 1
ATOM 791 N N . GLN A 1 97 ? -9.625 9.782 1.937 1.00 97.94 97 GLN A N 1
ATOM 792 C CA . GLN A 1 97 ? -9.616 10.611 3.150 1.00 97.94 97 GLN A CA 1
ATOM 793 C C . GLN A 1 97 ? -8.220 11.150 3.491 1.00 97.94 97 GLN A C 1
ATOM 795 O O . GLN A 1 97 ? -8.090 12.221 4.081 1.00 97.94 97 GLN A O 1
ATOM 800 N N . PHE A 1 98 ? -7.180 10.404 3.128 1.00 98.44 98 PHE A N 1
ATOM 801 C CA . PHE A 1 98 ? -5.802 10.715 3.479 1.00 98.44 98 PHE A CA 1
ATOM 802 C C . PHE A 1 98 ? -5.005 11.248 2.301 1.00 98.44 98 PHE A C 1
ATOM 804 O O . PHE A 1 98 ? -3.819 11.498 2.478 1.00 98.44 98 PHE A O 1
ATOM 811 N N . GLU A 1 99 ? -5.615 11.404 1.123 1.00 98.56 99 GLU A N 1
ATOM 812 C CA . GLU A 1 99 ? -4.926 11.692 -0.136 1.00 98.56 99 GLU A CA 1
ATOM 813 C C . GLU A 1 99 ? -3.641 10.859 -0.308 1.00 98.56 99 GLU A C 1
ATOM 815 O O . GLU A 1 99 ? -2.592 11.376 -0.704 1.00 98.56 99 GLU A O 1
ATOM 820 N N . ALA A 1 100 ? -3.708 9.573 0.037 1.00 98.75 100 ALA A N 1
ATOM 821 C CA . ALA A 1 100 ? -2.551 8.689 0.091 1.00 98.75 100 ALA A CA 1
ATOM 822 C C . ALA A 1 100 ? -2.744 7.443 -0.771 1.00 98.75 100 ALA A C 1
ATOM 824 O O . ALA A 1 100 ? -3.863 6.950 -0.909 1.00 98.75 100 ALA A O 1
ATOM 825 N N . ILE A 1 101 ? -1.651 6.919 -1.321 1.00 98.56 101 ILE A N 1
ATOM 826 C CA . ILE A 1 101 ? -1.642 5.643 -2.037 1.00 98.56 101 ILE A CA 1
ATOM 827 C C . ILE A 1 101 ? -0.640 4.675 -1.408 1.00 98.56 101 ILE A C 1
ATOM 829 O O . ILE A 1 101 ? 0.516 5.041 -1.201 1.00 98.56 101 ILE A O 1
ATOM 833 N N . VAL A 1 102 ? -1.087 3.458 -1.097 1.00 98.56 102 VAL A N 1
ATOM 834 C CA . VAL A 1 102 ? -0.243 2.351 -0.617 1.00 98.56 102 VAL A CA 1
ATOM 835 C C . VAL A 1 102 ? 0.205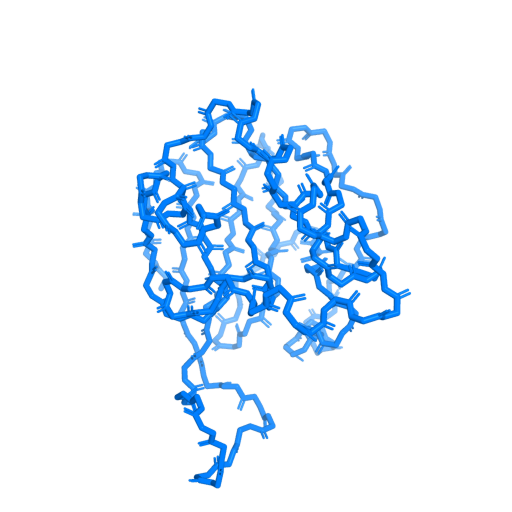 1.510 -1.798 1.00 98.56 102 VAL A C 1
ATOM 837 O O . VAL A 1 102 ? -0.629 1.117 -2.617 1.00 98.56 102 VAL A O 1
ATOM 840 N N . LEU A 1 103 ? 1.510 1.252 -1.879 1.00 97.31 103 LEU A N 1
ATOM 841 C CA . LEU A 1 103 ? 2.147 0.503 -2.958 1.00 97.31 103 LEU A CA 1
ATOM 842 C C . LEU A 1 103 ? 2.976 -0.658 -2.392 1.00 97.31 103 LEU A C 1
ATOM 844 O O . LEU A 1 103 ? 3.698 -0.502 -1.402 1.00 97.31 103 LEU A O 1
ATOM 848 N N . GLY A 1 104 ? 2.854 -1.813 -3.045 1.00 94.06 104 GLY A N 1
ATOM 849 C CA . GLY A 1 104 ? 3.688 -2.985 -2.805 1.00 94.06 104 GLY A CA 1
ATOM 850 C C . GLY A 1 104 ? 5.023 -2.882 -3.540 1.00 94.06 104 GLY A C 1
ATOM 851 O O . GLY A 1 104 ? 5.659 -1.825 -3.578 1.00 94.06 104 GLY A O 1
ATOM 852 N N . ASP A 1 105 ? 5.421 -3.981 -4.171 1.00 91.94 105 ASP A N 1
ATOM 853 C CA . ASP A 1 105 ? 6.686 -4.112 -4.902 1.00 91.94 105 ASP A CA 1
ATOM 854 C C . ASP A 1 105 ? 6.734 -3.295 -6.212 1.00 91.94 105 ASP A C 1
ATOM 856 O O . ASP A 1 105 ? 7.796 -3.137 -6.817 1.00 91.94 105 ASP A O 1
ATOM 860 N N . ALA A 1 106 ? 5.612 -2.715 -6.654 1.00 88.31 106 ALA A N 1
ATOM 861 C CA . ALA A 1 106 ? 5.545 -1.755 -7.759 1.00 88.31 106 ALA A CA 1
ATOM 862 C C . ALA A 1 106 ? 6.251 -0.422 -7.490 1.00 88.31 106 ALA A C 1
ATOM 864 O O . ALA A 1 106 ? 6.351 0.403 -8.404 1.00 88.31 106 ALA A O 1
ATOM 865 N N . PHE A 1 107 ? 6.687 -0.158 -6.261 1.00 91.81 107 PHE A N 1
ATOM 866 C CA . PHE A 1 107 ? 7.433 1.049 -5.941 1.00 91.81 107 PHE A CA 1
ATOM 867 C C . PHE A 1 107 ? 8.353 0.794 -4.745 1.00 91.81 107 PHE A C 1
ATOM 869 O O . PHE A 1 107 ? 7.935 0.868 -3.590 1.00 91.81 107 PHE A O 1
ATOM 876 N N . MET A 1 108 ? 9.614 0.480 -5.041 1.00 89.00 108 MET A N 1
ATOM 877 C CA . MET A 1 108 ? 10.629 0.125 -4.052 1.00 89.00 108 MET A CA 1
ATOM 878 C C . MET A 1 108 ? 11.731 1.177 -4.018 1.00 89.00 108 MET A C 1
ATOM 880 O O . MET A 1 108 ? 12.252 1.568 -5.063 1.00 89.00 108 MET A O 1
ATOM 884 N N . ASP A 1 109 ? 12.085 1.641 -2.819 1.00 87.50 109 ASP A N 1
ATOM 885 C CA . ASP A 1 109 ? 13.176 2.597 -2.589 1.00 87.50 109 ASP A CA 1
ATOM 886 C C . ASP A 1 109 ? 13.095 3.831 -3.509 1.00 87.50 109 ASP A C 1
ATOM 888 O O . ASP A 1 109 ? 14.089 4.305 -4.064 1.00 87.50 109 ASP A O 1
ATOM 892 N N . GLY A 1 110 ? 11.875 4.337 -3.714 1.00 86.88 110 GLY A N 1
ATOM 893 C CA . GLY A 1 110 ? 11.611 5.512 -4.546 1.00 86.88 110 GLY A CA 1
ATOM 894 C C . GLY A 1 110 ? 11.565 5.254 -6.057 1.00 86.88 110 GLY A C 1
ATOM 895 O O . GLY A 1 110 ? 11.504 6.216 -6.821 1.00 86.88 110 GLY A O 1
ATOM 896 N N . ASN A 1 111 ? 11.600 3.996 -6.504 1.00 89.25 111 ASN A N 1
ATOM 897 C CA . ASN A 1 111 ? 11.663 3.634 -7.918 1.00 89.25 111 ASN A CA 1
ATOM 898 C C . ASN A 1 111 ? 10.561 2.641 -8.302 1.00 89.25 111 ASN A C 1
ATOM 900 O O . ASN A 1 111 ? 10.312 1.664 -7.598 1.00 89.25 111 ASN A O 1
ATOM 904 N N . ALA A 1 112 ? 9.935 2.856 -9.459 1.00 88.75 112 ALA A N 1
ATOM 905 C CA . ALA A 1 112 ? 9.069 1.858 -10.070 1.00 88.75 112 ALA A CA 1
ATOM 906 C C . ALA A 1 112 ? 9.897 0.770 -10.785 1.00 88.75 112 ALA A C 1
ATOM 908 O O . ALA A 1 112 ? 11.033 1.034 -11.198 1.00 88.75 112 ALA A O 1
ATOM 909 N N . PRO A 1 113 ? 9.342 -0.442 -10.977 1.00 84.88 113 PRO A N 1
ATOM 910 C CA . PRO A 1 113 ? 9.977 -1.487 -11.760 1.00 84.88 113 PRO A CA 1
ATOM 911 C C . PRO A 1 113 ? 10.377 -0.997 -13.159 1.00 84.88 113 PRO A C 1
ATOM 913 O O . PRO A 1 113 ? 9.594 -0.300 -13.817 1.00 84.88 113 PRO A O 1
ATOM 916 N N . PRO A 1 114 ? 11.558 -1.396 -13.667 1.00 81.38 114 PRO A N 1
ATOM 917 C CA . PRO A 1 114 ? 11.935 -1.139 -15.048 1.00 81.38 114 PRO A CA 1
ATOM 918 C C . PRO A 1 114 ? 10.862 -1.644 -16.019 1.00 81.38 114 PRO A C 1
ATOM 920 O O . PRO A 1 114 ? 10.375 -2.767 -15.888 1.00 81.38 114 PRO A O 1
ATOM 923 N N . PHE A 1 115 ? 10.540 -0.862 -17.054 1.00 76.50 115 PHE A N 1
ATOM 924 C CA . PHE A 1 115 ? 9.559 -1.276 -18.068 1.00 76.50 115 PHE A CA 1
ATOM 925 C C . PHE A 1 115 ? 9.923 -2.599 -18.757 1.00 76.50 115 PHE A C 1
ATOM 927 O O . PHE A 1 115 ? 9.040 -3.336 -19.179 1.00 76.50 115 PHE A O 1
ATOM 934 N N . GLU A 1 116 ? 11.213 -2.927 -18.829 1.00 78.00 116 GLU A N 1
ATOM 935 C CA . GLU A 1 116 ? 11.721 -4.190 -19.375 1.00 78.00 116 GLU A CA 1
ATOM 936 C C . GLU A 1 116 ? 11.324 -5.419 -18.544 1.00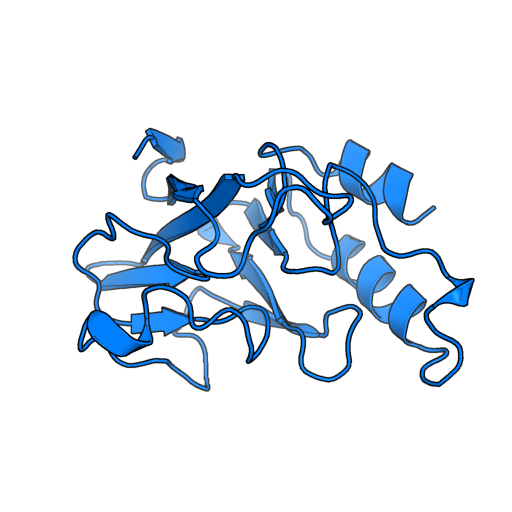 78.00 116 GLU A C 1
ATOM 938 O O . GLU A 1 116 ? 11.457 -6.541 -19.018 1.00 78.00 116 GLU A O 1
ATOM 943 N N . TRP A 1 117 ? 10.837 -5.247 -17.312 1.00 78.56 117 TRP A N 1
ATOM 944 C CA . TRP A 1 117 ? 10.314 -6.350 -16.497 1.00 78.56 117 TRP A CA 1
ATOM 945 C C . TRP A 1 117 ? 8.868 -6.707 -16.863 1.00 78.56 117 TRP A C 1
ATOM 947 O O . TRP A 1 117 ? 8.385 -7.773 -16.497 1.00 78.56 117 TRP A O 1
ATOM 957 N N . ALA A 1 118 ? 8.195 -5.866 -17.651 1.00 79.81 118 ALA A N 1
ATOM 958 C CA . ALA A 1 118 ? 6.822 -6.058 -18.109 1.00 79.81 118 ALA A CA 1
ATOM 959 C C . ALA A 1 118 ? 6.706 -6.956 -19.364 1.00 79.81 118 ALA A C 1
ATOM 961 O O . ALA A 1 118 ? 5.736 -6.843 -20.111 1.00 79.81 118 ALA A O 1
ATOM 962 N N . ASN A 1 119 ? 7.693 -7.821 -19.642 1.00 73.62 119 ASN A N 1
ATOM 963 C CA . ASN A 1 119 ? 7.771 -8.584 -20.902 1.00 73.62 119 ASN A CA 1
ATOM 964 C C . ASN A 1 119 ? 6.515 -9.419 -21.189 1.00 73.62 119 ASN A C 1
ATOM 966 O O . ASN A 1 119 ? 6.079 -9.494 -22.338 1.00 73.62 119 ASN A O 1
ATOM 970 N N . ASP A 1 120 ? 5.924 -10.000 -20.145 1.00 84.12 120 ASP A N 1
ATOM 971 C CA . ASP A 1 120 ? 4.729 -10.842 -20.247 1.00 84.12 120 ASP A CA 1
ATOM 972 C C . ASP A 1 120 ? 3.422 -10.063 -19.996 1.00 84.12 120 ASP A C 1
ATOM 974 O O . ASP A 1 120 ? 2.333 -10.615 -20.148 1.00 84.12 120 ASP A O 1
ATOM 978 N N . ASP A 1 121 ? 3.513 -8.772 -19.654 1.00 88.88 121 ASP A N 1
ATOM 979 C CA . ASP A 1 121 ? 2.370 -7.895 -19.394 1.00 88.88 121 ASP A CA 1
ATOM 980 C C . ASP A 1 121 ? 2.641 -6.448 -19.856 1.00 88.88 121 ASP A C 1
ATOM 982 O O . ASP A 1 121 ? 2.996 -5.576 -19.056 1.00 88.88 121 ASP A O 1
ATOM 986 N N . PRO A 1 122 ? 2.440 -6.142 -21.150 1.00 88.19 122 PRO A N 1
ATOM 987 C CA . PRO A 1 122 ? 2.739 -4.825 -21.714 1.00 88.19 122 PRO A CA 1
ATOM 988 C C . PRO A 1 122 ? 1.852 -3.692 -21.167 1.00 88.19 122 PRO A C 1
ATOM 990 O O . PRO A 1 122 ? 2.105 -2.518 -21.460 1.00 88.19 122 PRO A O 1
ATOM 993 N N . ASP A 1 123 ? 0.806 -4.011 -20.399 1.00 90.62 123 ASP A N 1
ATOM 994 C CA . ASP A 1 123 ? -0.074 -3.027 -19.775 1.00 90.62 123 ASP A CA 1
ATOM 995 C C . ASP A 1 123 ? 0.360 -2.663 -18.346 1.00 90.62 123 ASP A C 1
ATOM 997 O O . ASP A 1 123 ? -0.104 -1.640 -17.835 1.00 90.62 123 ASP A O 1
ATOM 1001 N N . ALA A 1 124 ? 1.297 -3.392 -17.723 1.00 91.19 124 ALA A N 1
ATOM 1002 C CA . ALA A 1 124 ? 1.818 -3.074 -16.386 1.00 91.19 124 ALA A CA 1
ATOM 1003 C C . ALA A 1 124 ? 2.302 -1.615 -16.238 1.00 91.19 124 ALA A C 1
ATOM 1005 O O . ALA A 1 124 ? 1.863 -0.924 -15.312 1.00 91.19 124 ALA A O 1
ATOM 1006 N N . PRO A 1 125 ? 3.076 -1.052 -17.191 1.00 90.88 125 PRO A N 1
ATOM 1007 C CA . PRO A 1 125 ? 3.454 0.361 -17.155 1.00 90.88 125 PRO A CA 1
ATOM 1008 C C . PRO A 1 125 ? 2.265 1.325 -17.242 1.00 90.88 125 PRO A C 1
ATOM 1010 O O . PRO A 1 125 ? 2.308 2.432 -16.706 1.00 90.88 125 PRO A O 1
ATOM 1013 N N . LYS A 1 126 ? 1.206 0.941 -17.968 1.00 92.00 126 LYS A N 1
ATOM 1014 C CA . LYS A 1 126 ? 0.007 1.773 -18.133 1.00 92.00 126 LYS A CA 1
ATOM 1015 C C . LYS A 1 126 ? -0.827 1.780 -16.859 1.00 92.00 126 LYS A C 1
ATOM 1017 O O . LYS A 1 126 ? -1.364 2.829 -16.521 1.00 92.00 126 LYS A O 1
ATOM 1022 N N . ARG A 1 127 ? -0.900 0.651 -16.143 1.00 93.06 127 ARG A N 1
ATOM 1023 C CA . ARG A 1 127 ? -1.592 0.557 -14.849 1.00 93.06 127 ARG A CA 1
ATOM 1024 C C . ARG A 1 127 ? -0.970 1.485 -13.811 1.00 93.06 127 ARG A C 1
ATOM 1026 O O . ARG A 1 127 ? -1.702 2.256 -13.202 1.00 93.06 127 ARG A O 1
ATOM 1033 N N . LEU A 1 128 ? 0.362 1.520 -13.702 1.00 92.81 128 LEU A N 1
ATOM 1034 C CA . LEU A 1 128 ? 1.036 2.475 -12.812 1.00 92.81 128 LEU A CA 1
ATOM 1035 C C . LEU A 1 128 ? 0.784 3.932 -13.208 1.00 92.81 128 LEU A C 1
ATOM 1037 O O . LEU A 1 128 ? 0.473 4.754 -12.349 1.00 92.81 128 LEU A O 1
ATOM 1041 N N . ARG A 1 129 ? 0.849 4.257 -14.506 1.00 94.12 129 ARG A N 1
ATOM 1042 C CA . ARG A 1 129 ? 0.538 5.615 -14.986 1.00 94.12 129 ARG A CA 1
ATOM 1043 C C . ARG A 1 129 ? -0.907 6.023 -14.714 1.00 94.12 129 ARG A C 1
ATOM 1045 O O . ARG A 1 129 ? -1.139 7.177 -14.370 1.00 94.12 129 ARG A O 1
ATOM 1052 N N . ALA A 1 130 ? -1.861 5.098 -14.806 1.00 95.50 130 ALA A N 1
ATOM 1053 C CA . ALA A 1 130 ? -3.266 5.369 -14.507 1.00 95.50 130 ALA A CA 1
ATOM 1054 C C . ALA A 1 130 ? -3.493 5.787 -13.042 1.00 95.50 130 ALA A C 1
ATOM 1056 O O . ALA A 1 130 ? -4.435 6.524 -12.760 1.00 95.50 130 ALA A O 1
ATOM 1057 N N . LEU A 1 131 ? -2.612 5.401 -12.108 1.00 96.69 131 LEU A N 1
ATOM 1058 C CA . LEU A 1 131 ? -2.703 5.856 -10.717 1.00 96.69 131 LEU A CA 1
ATOM 1059 C C . LEU A 1 131 ? -2.587 7.385 -10.605 1.00 96.69 131 LEU A C 1
ATOM 1061 O O . LEU A 1 131 ? -3.215 7.966 -9.723 1.00 96.69 131 LEU A O 1
ATOM 1065 N N . LEU A 1 132 ? -1.873 8.057 -11.522 1.00 97.19 132 LEU A N 1
ATOM 1066 C CA . LEU A 1 132 ? -1.752 9.523 -11.544 1.00 97.19 132 LEU A CA 1
ATOM 1067 C C . LEU A 1 132 ? -3.086 10.247 -11.803 1.00 97.19 132 LEU A C 1
ATOM 1069 O O . LEU A 1 132 ? -3.170 11.453 -11.577 1.00 97.19 132 LEU A O 1
ATOM 1073 N N . GLU A 1 133 ? -4.145 9.560 -12.234 1.00 97.44 133 GLU A N 1
ATOM 1074 C CA . GLU A 1 133 ? -5.485 10.158 -12.330 1.00 97.44 133 GLU A CA 1
ATOM 1075 C C . GLU A 1 133 ? -6.097 10.445 -10.946 1.00 97.44 133 GLU A C 1
ATOM 1077 O O . GLU A 1 133 ? -6.991 11.283 -10.814 1.00 97.44 133 GLU A O 1
ATOM 1082 N N . LEU A 1 134 ? -5.601 9.781 -9.898 1.00 98.31 134 LEU A N 1
ATOM 1083 C CA . LEU A 1 134 ? -6.050 9.958 -8.520 1.00 98.31 134 LEU A CA 1
ATOM 1084 C C . LEU A 1 134 ? -5.356 11.165 -7.875 1.00 98.31 134 LEU A C 1
ATOM 1086 O O . LEU A 1 134 ? -4.168 11.381 -8.115 1.00 98.31 134 LEU A O 1
ATOM 1090 N N . PRO A 1 135 ? -6.028 11.938 -7.006 1.00 98.06 135 PRO A N 1
ATOM 1091 C CA . PRO A 1 135 ? -5.471 13.152 -6.409 1.00 98.06 135 PRO A CA 1
ATOM 1092 C C . PRO A 1 135 ? -4.599 12.875 -5.167 1.00 98.06 135 PRO A C 1
ATOM 1094 O O . PRO A 1 135 ? -4.647 13.635 -4.203 1.00 98.06 135 PRO A O 1
ATOM 1097 N N . PHE A 1 136 ? -3.812 11.793 -5.148 1.00 98.56 136 PHE A N 1
ATOM 1098 C CA . PHE A 1 136 ? -2.920 11.527 -4.016 1.00 98.56 136 PHE A CA 1
ATOM 1099 C C . PHE A 1 136 ? -1.785 12.550 -3.950 1.00 98.56 136 PHE A C 1
ATOM 1101 O O . PHE A 1 136 ? -1.247 12.978 -4.975 1.00 98.56 136 PHE A O 1
ATOM 1108 N N . THR A 1 137 ? -1.408 12.908 -2.727 1.00 98.44 137 THR A N 1
ATOM 1109 C CA . THR A 1 137 ? -0.244 13.737 -2.402 1.00 98.44 137 THR A CA 1
ATOM 1110 C C . THR A 1 137 ? 0.831 12.937 -1.668 1.00 98.44 137 THR A C 1
ATOM 1112 O O . THR A 1 137 ? 2.006 13.290 -1.750 1.00 98.44 137 THR A O 1
ATOM 1115 N N . LEU A 1 138 ? 0.442 11.844 -1.005 1.00 98.44 138 LEU A N 1
ATOM 1116 C CA . LEU A 1 138 ? 1.303 10.986 -0.196 1.00 98.44 138 LEU A CA 1
ATOM 1117 C C . LEU A 1 138 ? 1.451 9.593 -0.825 1.00 98.44 138 LEU A C 1
ATOM 1119 O O . LEU A 1 138 ? 0.461 8.999 -1.252 1.00 98.44 138 LEU A O 1
ATOM 1123 N N . VAL A 1 139 ? 2.671 9.063 -0.843 1.00 98.44 139 VAL A N 1
ATOM 1124 C CA . VAL A 1 139 ? 2.994 7.726 -1.362 1.00 98.44 139 VAL A CA 1
ATOM 1125 C C . VAL A 1 139 ? 3.577 6.885 -0.237 1.00 98.44 139 VAL A C 1
ATOM 1127 O O . VAL A 1 139 ? 4.506 7.304 0.456 1.00 98.44 139 VAL A O 1
ATOM 1130 N N . LEU A 1 140 ? 2.996 5.706 -0.052 1.00 98.38 140 LEU A N 1
ATOM 1131 C CA . LEU A 1 140 ? 3.234 4.808 1.066 1.00 98.38 140 LEU A CA 1
ATOM 1132 C C . LEU A 1 140 ? 3.839 3.487 0.540 1.00 98.38 140 LEU A C 1
ATOM 1134 O O . LEU A 1 140 ? 3.086 2.543 0.285 1.00 98.38 140 LEU A O 1
ATOM 1138 N N . PRO A 1 141 ? 5.165 3.431 0.297 1.00 96.81 141 PRO A N 1
ATOM 1139 C CA . PRO A 1 141 ? 5.834 2.224 -0.176 1.00 96.81 141 PRO A CA 1
ATOM 1140 C C . PRO A 1 141 ? 6.023 1.174 0.915 1.00 96.81 141 PRO A C 1
ATOM 1142 O O . PRO A 1 141 ? 6.259 1.485 2.081 1.00 96.81 141 PRO A O 1
ATOM 1145 N N . THR A 1 142 ? 6.066 -0.085 0.498 1.00 94.62 142 THR A N 1
ATOM 1146 C CA . THR A 1 142 ? 6.531 -1.182 1.354 1.00 94.62 142 THR A CA 1
ATOM 1147 C C . THR A 1 142 ? 8.039 -1.118 1.623 1.00 94.62 142 THR A C 1
ATOM 1149 O O . THR A 1 142 ? 8.478 -1.386 2.742 1.00 94.62 142 THR A O 1
ATOM 1152 N N . HIS A 1 143 ? 8.829 -0.757 0.607 1.00 92.12 143 HIS A N 1
ATOM 1153 C CA . HIS A 1 143 ? 10.286 -0.653 0.687 1.00 92.12 143 HIS A CA 1
ATOM 1154 C C . HIS A 1 143 ? 10.729 0.811 0.616 1.00 92.12 143 HIS A C 1
ATOM 1156 O O . HIS A 1 143 ? 10.432 1.513 -0.355 1.00 92.12 143 HIS A O 1
ATOM 1162 N N . GLY A 1 144 ? 11.454 1.254 1.643 1.00 91.50 144 GLY A N 1
ATOM 1163 C CA . GLY A 1 144 ? 11.974 2.612 1.758 1.00 91.50 144 GLY A CA 1
ATOM 1164 C C . GLY A 1 144 ? 11.065 3.573 2.530 1.00 91.50 144 GLY A C 1
ATOM 1165 O O . GLY A 1 144 ? 10.188 3.189 3.315 1.00 91.50 144 GLY A O 1
ATOM 1166 N N . ASP A 1 145 ? 11.319 4.865 2.339 1.00 94.31 145 ASP A N 1
ATOM 1167 C CA . ASP A 1 145 ? 10.649 5.931 3.077 1.00 94.31 145 ASP A CA 1
ATOM 1168 C C . ASP A 1 145 ? 9.353 6.395 2.410 1.00 94.31 145 ASP A C 1
ATOM 1170 O O . ASP A 1 145 ? 9.214 6.425 1.187 1.00 94.31 145 ASP A O 1
ATOM 1174 N N . VAL A 1 146 ? 8.410 6.832 3.249 1.00 97.06 146 VAL A N 1
ATOM 1175 C CA . VAL A 1 146 ? 7.216 7.563 2.806 1.00 97.06 146 VAL A CA 1
ATOM 1176 C C . VAL A 1 146 ? 7.640 8.771 1.972 1.00 97.06 146 VAL A C 1
ATOM 1178 O O . VAL A 1 146 ? 8.503 9.546 2.383 1.00 97.06 146 VAL A O 1
ATOM 1181 N N . THR A 1 147 ? 7.007 8.945 0.814 1.00 97.38 147 THR A N 1
ATOM 1182 C CA . THR A 1 147 ? 7.379 9.978 -0.158 1.00 97.38 147 THR A CA 1
ATOM 1183 C C . THR A 1 147 ? 6.152 10.683 -0.738 1.00 97.38 147 THR A C 1
ATOM 1185 O O . THR A 1 147 ? 5.041 10.577 -0.210 1.00 97.38 147 THR A O 1
ATOM 1188 N N . ASP A 1 148 ? 6.351 11.454 -1.800 1.00 97.44 148 ASP A N 1
ATOM 1189 C CA . ASP A 1 148 ? 5.340 12.279 -2.436 1.00 97.44 148 ASP A CA 1
ATOM 1190 C C . ASP A 1 148 ? 5.007 11.842 -3.867 1.00 97.44 148 ASP A C 1
ATOM 1192 O O . ASP A 1 148 ? 5.675 11.028 -4.513 1.00 97.44 148 ASP A O 1
ATOM 1196 N N . ARG A 1 149 ? 3.921 12.426 -4.373 1.00 97.44 149 ARG A N 1
ATOM 1197 C CA . ARG A 1 149 ? 3.456 12.227 -5.744 1.00 97.44 149 ARG A CA 1
ATOM 1198 C C . ARG A 1 149 ? 4.516 12.565 -6.792 1.00 97.44 149 ARG A C 1
ATOM 1200 O O . ARG A 1 149 ? 4.595 11.867 -7.795 1.00 97.44 149 ARG A O 1
ATOM 1207 N N . ALA A 1 150 ? 5.297 13.625 -6.584 1.00 97.00 150 ALA A N 1
ATOM 1208 C CA . ALA A 1 150 ? 6.280 14.073 -7.567 1.00 97.00 150 ALA A CA 1
ATOM 1209 C C . ALA A 1 150 ? 7.393 13.033 -7.752 1.00 97.00 150 ALA A C 1
ATOM 1211 O O . ALA A 1 150 ? 7.808 12.762 -8.877 1.00 97.00 150 ALA A O 1
ATOM 1212 N N . SER A 1 151 ? 7.822 12.413 -6.654 1.00 96.00 151 SER A N 1
ATOM 1213 C CA . SER A 1 151 ? 8.814 11.339 -6.643 1.00 96.00 151 SER A CA 1
ATOM 1214 C C . SER A 1 151 ? 8.281 10.088 -7.342 1.00 96.00 151 SER A C 1
ATOM 1216 O O . SER A 1 151 ? 8.969 9.506 -8.179 1.00 96.00 151 SER A O 1
ATOM 1218 N N . PHE A 1 152 ? 7.022 9.721 -7.081 1.00 96.38 152 PHE A N 1
ATOM 1219 C CA . PHE A 1 152 ? 6.363 8.635 -7.808 1.00 96.38 152 PHE A CA 1
ATOM 1220 C C . PHE A 1 152 ? 6.243 8.930 -9.310 1.00 96.38 152 PHE A C 1
ATOM 1222 O O . PHE A 1 152 ? 6.647 8.103 -10.122 1.00 96.38 152 PHE A O 1
ATOM 1229 N N . GLU A 1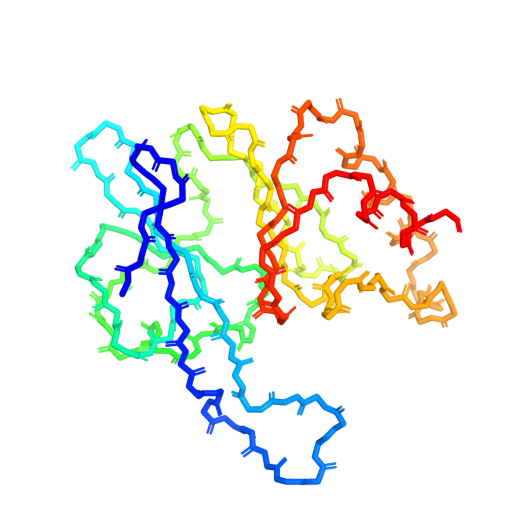 153 ? 5.758 10.112 -9.699 1.00 96.00 153 GLU A N 1
ATOM 1230 C CA . GLU A 1 153 ? 5.618 10.519 -11.105 1.00 96.00 153 GLU A CA 1
ATOM 1231 C C . GLU A 1 153 ? 6.961 10.493 -11.848 1.00 96.00 153 GLU A C 1
ATOM 1233 O O . GLU A 1 153 ? 7.042 9.968 -12.961 1.00 96.00 153 GLU A O 1
ATOM 1238 N N . ALA A 1 154 ? 8.033 10.973 -11.211 1.00 94.31 154 ALA A N 1
ATOM 1239 C CA . ALA A 1 154 ? 9.383 10.911 -11.762 1.00 94.31 154 ALA A CA 1
ATOM 1240 C C . ALA A 1 154 ? 9.867 9.467 -11.987 1.00 94.31 154 ALA A C 1
ATOM 1242 O O . ALA A 1 154 ? 10.588 9.216 -12.949 1.00 94.31 154 ALA A O 1
ATOM 1243 N N . SER A 1 155 ? 9.455 8.520 -11.138 1.00 92.38 155 SER A N 1
ATOM 1244 C CA . SER A 1 155 ? 9.876 7.115 -11.229 1.00 92.38 155 SER A CA 1
ATOM 1245 C C . SER A 1 155 ? 9.214 6.319 -12.359 1.00 92.38 155 SER A C 1
ATOM 1247 O O . SER A 1 155 ? 9.761 5.309 -12.794 1.00 92.38 155 SER A O 1
ATOM 1249 N N . ILE A 1 156 ? 8.046 6.763 -12.838 1.00 90.25 156 ILE A N 1
ATOM 1250 C CA . ILE A 1 156 ? 7.265 6.093 -13.898 1.00 90.25 156 ILE A CA 1
ATOM 1251 C C . ILE A 1 156 ? 7.243 6.878 -15.218 1.00 90.25 156 ILE A C 1
ATOM 1253 O O . ILE A 1 156 ? 6.482 6.536 -16.136 1.00 90.25 156 ILE A O 1
ATOM 1257 N N . SER A 1 157 ? 8.031 7.954 -15.291 1.00 79.94 157 SER A N 1
ATOM 1258 C CA . SER A 1 157 ? 8.171 8.804 -16.476 1.00 79.94 157 SER A CA 1
ATOM 1259 C C . SER A 1 157 ? 8.935 8.083 -17.583 1.00 79.94 157 SER A C 1
ATOM 1261 O O . SER A 1 157 ? 10.105 7.709 -17.366 1.00 79.94 157 SER A O 1
#

pLDDT: mean 94.29, std 5.14, range [73.62, 98.81]